Protein AF-A0A354Q3Y8-F1 (afdb_monomer_lite)

Sequence (183 aa):
VVYIKDEQGRVIGQKLVKQTNEEMVGKDVEGYVHITQRSVVYQVGANRNQTISFSLDNLRTRQIARGVENKSEFNSLADLDLTSSTGAQDSIKLIDKAIQDIGVLRGNLGSFQRNSLESNLRNLRISSENLTNAESIIRDSDMAAEMSDFTKNQILIASGTAMAAQANQIPKSVLQLIGSVTQ

Structure (mmCIF, N/CA/C/O backbone):
data_AF-A0A354Q3Y8-F1
#
_entry.id   AF-A0A354Q3Y8-F1
#
loop_
_atom_site.group_PDB
_atom_site.id
_atom_site.type_symbol
_atom_site.label_atom_id
_atom_site.label_alt_id
_atom_site.label_comp_id
_atom_site.label_asym_id
_atom_site.label_entity_id
_atom_site.label_seq_id
_atom_site.pdbx_PDB_ins_code
_atom_site.Cartn_x
_atom_site.Cartn_y
_atom_site.Cartn_z
_atom_site.occupancy
_atom_site.B_iso_or_equiv
_atom_site.auth_seq_id
_atom_site.auth_comp_id
_atom_site.auth_asym_id
_atom_site.auth_atom_id
_atom_site.pdbx_PDB_model_num
ATOM 1 N N . VAL A 1 1 ? -12.140 1.497 -54.136 1.00 62.62 1 VAL A N 1
ATOM 2 C CA . VAL A 1 1 ? -12.620 1.988 -55.455 1.00 62.62 1 VAL A CA 1
ATOM 3 C C . VAL A 1 1 ? -13.444 0.874 -56.073 1.00 62.62 1 VAL A C 1
ATOM 5 O O . VAL A 1 1 ? -12.954 -0.247 -56.085 1.00 62.62 1 VAL A O 1
ATOM 8 N N . VAL A 1 2 ? -14.686 1.125 -56.490 1.00 67.06 2 VAL A N 1
ATOM 9 C CA . VAL A 1 2 ? -15.548 0.078 -57.073 1.00 67.06 2 VAL A CA 1
ATOM 10 C C . VAL A 1 2 ? -15.567 0.240 -58.591 1.00 67.06 2 VAL A C 1
ATOM 12 O O . VAL A 1 2 ? -15.753 1.348 -59.099 1.00 67.06 2 VAL A O 1
ATOM 15 N N . TYR A 1 3 ? -15.342 -0.858 -59.311 1.00 72.06 3 TYR A N 1
ATOM 16 C CA . TYR A 1 3 ? -15.352 -0.898 -60.772 1.00 72.06 3 TYR A CA 1
ATOM 17 C C . TYR A 1 3 ? -16.793 -0.940 -61.287 1.00 72.06 3 TYR A C 1
ATOM 19 O O . TYR A 1 3 ? -17.536 -1.863 -60.9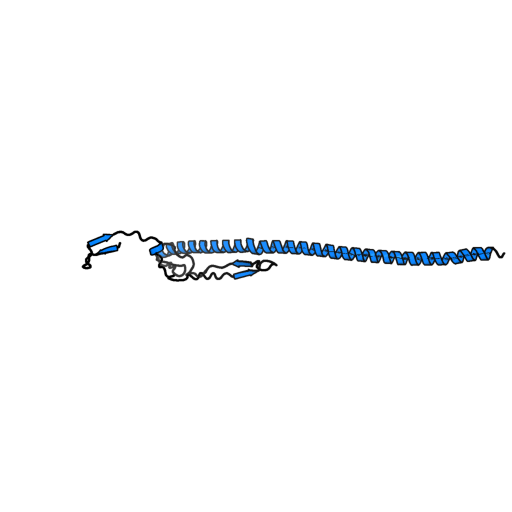58 1.00 72.06 3 TYR A O 1
ATOM 27 N N . ILE A 1 4 ? -17.188 0.041 -62.098 1.00 67.12 4 ILE A N 1
ATOM 28 C CA . ILE A 1 4 ? -18.481 0.030 -62.790 1.00 67.12 4 ILE A CA 1
ATOM 29 C C . ILE A 1 4 ? -18.313 -0.843 -64.033 1.00 67.12 4 ILE A C 1
ATOM 31 O O . ILE A 1 4 ? -17.388 -0.620 -64.817 1.00 67.12 4 ILE A O 1
ATOM 35 N N . LYS A 1 5 ? -19.179 -1.845 -64.193 1.00 73.94 5 LYS A N 1
ATOM 36 C CA . LYS A 1 5 ? -19.180 -2.764 -65.335 1.00 73.94 5 LYS A CA 1
ATOM 37 C C . LYS A 1 5 ? -20.442 -2.575 -66.177 1.00 73.94 5 LYS A C 1
ATOM 39 O O . LYS A 1 5 ? -21.486 -2.248 -65.619 1.00 73.94 5 LYS A O 1
ATOM 44 N N . ASP A 1 6 ? -20.329 -2.754 -67.489 1.00 74.56 6 ASP A N 1
ATOM 45 C CA . ASP A 1 6 ? -21.485 -2.835 -68.391 1.00 74.56 6 ASP A CA 1
ATOM 46 C C . ASP A 1 6 ? -22.246 -4.169 -68.224 1.00 74.56 6 ASP A C 1
ATOM 48 O O . ASP A 1 6 ? -21.809 -5.065 -67.495 1.00 74.56 6 ASP A O 1
ATOM 52 N N . GLU A 1 7 ? -23.381 -4.327 -68.915 1.00 71.44 7 GLU A N 1
ATOM 53 C CA . GLU A 1 7 ? -24.192 -5.562 -68.916 1.00 71.44 7 GLU A CA 1
ATOM 54 C C . GLU A 1 7 ? -23.441 -6.796 -69.463 1.00 71.44 7 GLU A C 1
ATOM 56 O O . GLU A 1 7 ? -23.911 -7.923 -69.333 1.00 71.44 7 GLU A O 1
ATOM 61 N N . GLN A 1 8 ? -22.251 -6.604 -70.038 1.00 70.56 8 GLN A N 1
ATOM 62 C CA . GLN A 1 8 ? -21.370 -7.651 -70.560 1.00 70.56 8 GLN A CA 1
ATOM 63 C C . GLN A 1 8 ? -20.174 -7.914 -69.623 1.00 70.56 8 GLN A C 1
ATOM 65 O O . GLN A 1 8 ? -19.259 -8.669 -69.962 1.00 70.56 8 GLN A O 1
ATOM 70 N N . GLY A 1 9 ? -20.176 -7.319 -68.424 1.00 69.44 9 GLY A N 1
ATOM 71 C CA . GLY A 1 9 ? -19.195 -7.550 -67.366 1.00 69.44 9 GLY A CA 1
ATOM 72 C C . GLY A 1 9 ? -17.840 -6.868 -67.581 1.00 69.44 9 GLY A C 1
ATOM 73 O O . GLY A 1 9 ? -16.911 -7.113 -66.799 1.00 69.44 9 GLY A O 1
ATOM 74 N N . ARG A 1 10 ? -17.701 -6.010 -68.600 1.00 72.75 10 ARG A N 1
ATOM 75 C CA . ARG A 1 10 ? -16.465 -5.269 -68.887 1.00 72.75 10 ARG A CA 1
ATOM 76 C C . ARG A 1 10 ? -16.419 -3.998 -68.053 1.00 72.75 10 ARG A C 1
ATOM 78 O O . ARG A 1 10 ? -17.418 -3.308 -67.896 1.00 72.75 10 ARG A O 1
ATOM 85 N N . VAL A 1 11 ? -15.255 -3.695 -67.483 1.00 75.00 11 VAL A N 1
ATOM 86 C CA . VAL A 1 11 ? -15.070 -2.530 -66.607 1.00 75.00 11 VAL A CA 1
ATOM 87 C C . VAL A 1 11 ? -15.046 -1.258 -67.451 1.00 75.00 11 VAL A C 1
ATOM 89 O O . VAL A 1 11 ? -14.093 -1.023 -68.185 1.00 75.00 11 VAL A O 1
ATOM 92 N N . ILE A 1 12 ? -16.085 -0.437 -67.319 1.00 74.88 12 ILE A N 1
ATOM 93 C CA . ILE A 1 12 ? -16.270 0.817 -68.064 1.00 74.88 12 ILE A CA 1
ATOM 94 C C . ILE A 1 12 ? -15.866 2.060 -67.257 1.00 74.88 12 ILE A C 1
ATOM 96 O O . ILE A 1 12 ? -15.832 3.164 -67.793 1.00 74.88 12 ILE A O 1
ATOM 100 N N . GLY A 1 13 ? -15.529 1.907 -65.974 1.00 72.00 13 GLY A N 1
ATOM 101 C CA . GLY A 1 13 ? -15.026 3.011 -65.158 1.00 72.00 13 GLY A CA 1
ATOM 102 C C . GLY A 1 13 ? -14.729 2.625 -63.713 1.00 72.00 13 GLY A C 1
ATOM 103 O O . GLY A 1 13 ? -15.022 1.517 -63.264 1.00 72.00 13 GLY A O 1
ATOM 104 N N . GLN A 1 14 ? -14.148 3.562 -62.967 1.00 70.19 14 GLN A N 1
ATOM 105 C CA . GLN A 1 14 ? -13.851 3.413 -61.543 1.00 70.19 14 GLN A CA 1
ATOM 106 C C . GLN A 1 14 ? -14.555 4.517 -60.760 1.00 70.19 14 GLN A C 1
ATOM 108 O O . GLN A 1 14 ? -14.346 5.698 -61.029 1.00 70.19 14 GLN A O 1
ATOM 113 N N . LYS A 1 15 ? -15.380 4.147 -59.776 1.00 68.25 15 LYS A N 1
ATOM 114 C CA . LYS A 1 15 ? -16.001 5.100 -58.850 1.00 68.25 15 LYS A CA 1
ATOM 115 C C . LYS A 1 15 ? -15.274 5.046 -57.512 1.00 68.25 15 LYS A C 1
ATOM 117 O O . LYS A 1 15 ? -15.198 3.993 -56.870 1.00 68.25 15 LYS A O 1
ATOM 122 N N . LEU A 1 16 ? -14.743 6.186 -57.073 1.00 57.53 16 LEU A N 1
ATOM 123 C CA . LEU A 1 16 ? -14.273 6.335 -55.701 1.00 57.53 16 LEU A CA 1
ATOM 124 C C . LEU A 1 16 ? -15.499 6.418 -54.790 1.00 57.53 16 LEU A C 1
ATOM 126 O O . LEU A 1 16 ? -16.268 7.374 -54.844 1.00 57.53 16 LEU A O 1
ATOM 130 N N . VAL A 1 17 ? -15.683 5.387 -53.975 1.00 66.19 17 VAL A N 1
ATOM 131 C CA . VAL A 1 17 ? -16.672 5.367 -52.899 1.00 66.19 17 VAL A CA 1
ATOM 132 C C . VAL A 1 17 ? -15.897 5.585 -51.605 1.00 66.19 17 VAL A C 1
ATOM 134 O O . VAL A 1 17 ? -14.905 4.894 -51.369 1.00 66.19 17 VAL A O 1
ATOM 137 N N . LYS A 1 18 ? -16.305 6.571 -50.799 1.00 60.16 18 LYS A N 1
ATOM 138 C CA . LYS A 1 18 ? -15.836 6.692 -49.416 1.00 60.16 18 LYS A CA 1
ATOM 139 C C . LYS A 1 18 ? -16.485 5.551 -48.637 1.00 60.16 18 LYS A C 1
ATOM 141 O O . LYS A 1 18 ? -17.671 5.644 -48.345 1.00 60.16 18 LYS A O 1
ATOM 146 N N . GLN A 1 19 ? -15.731 4.491 -48.357 1.00 60.94 19 GLN A N 1
ATOM 147 C CA . GLN A 1 19 ? -16.139 3.530 -47.335 1.00 60.94 19 GLN A CA 1
ATOM 148 C C . GLN A 1 19 ? -16.143 4.279 -46.006 1.00 60.94 19 GLN A C 1
ATOM 150 O O . GLN A 1 19 ? -15.143 4.897 -45.633 1.00 60.94 19 GLN A O 1
ATOM 155 N N . THR A 1 20 ? -17.297 4.322 -45.349 1.00 59.06 20 THR A N 1
ATOM 156 C CA . THR A 1 20 ? -17.383 4.840 -43.984 1.00 59.06 20 THR A CA 1
ATOM 157 C C . THR A 1 20 ? -16.637 3.877 -43.064 1.00 59.06 20 THR A C 1
ATOM 159 O O . THR A 1 20 ? -16.530 2.686 -43.362 1.00 59.06 20 THR A O 1
ATOM 162 N N . ASN A 1 21 ? -16.101 4.367 -41.942 1.00 57.31 21 ASN A N 1
ATOM 163 C CA . ASN A 1 21 ? -15.379 3.505 -40.997 1.00 57.31 21 ASN A CA 1
ATOM 164 C C . ASN A 1 21 ? -16.231 2.297 -40.563 1.00 57.31 21 ASN A C 1
ATOM 166 O O . ASN A 1 21 ? -15.688 1.225 -40.346 1.00 57.31 21 ASN A O 1
ATOM 170 N N . GLU A 1 22 ? -17.555 2.452 -40.519 1.00 58.00 22 GLU A N 1
ATOM 171 C CA . GLU A 1 22 ? -18.537 1.407 -40.200 1.00 58.00 22 GLU A CA 1
ATOM 172 C C . GLU A 1 22 ? -18.599 0.259 -41.222 1.00 58.00 22 GLU A C 1
ATOM 174 O O . GLU A 1 22 ? -18.967 -0.846 -40.849 1.00 58.00 22 GLU A O 1
ATOM 179 N N . GLU A 1 23 ? -18.226 0.478 -42.488 1.00 57.97 23 GLU A N 1
ATOM 180 C CA . GLU A 1 23 ? -18.106 -0.598 -43.489 1.00 57.97 23 GLU A CA 1
ATOM 181 C C . GLU A 1 23 ? -16.739 -1.299 -43.436 1.00 57.97 23 GLU A C 1
ATOM 183 O O . GLU A 1 23 ? -16.593 -2.401 -43.965 1.00 57.97 23 GLU A O 1
ATOM 188 N N . MET A 1 24 ? -15.731 -0.668 -42.819 1.00 59.78 24 MET A N 1
ATOM 189 C CA . MET A 1 24 ? -14.398 -1.253 -42.631 1.00 59.78 24 MET A CA 1
ATOM 190 C C . MET A 1 24 ? -14.322 -2.174 -41.414 1.00 59.78 24 MET A C 1
ATOM 192 O O . MET A 1 24 ? -13.494 -3.081 -41.394 1.00 59.78 24 MET A O 1
ATOM 196 N N . VAL A 1 25 ? -15.163 -1.946 -40.403 1.00 63.62 25 VAL A N 1
ATOM 197 C CA . VAL A 1 25 ? -15.311 -2.871 -39.278 1.00 63.62 25 VAL A CA 1
ATOM 198 C C . VAL A 1 25 ? -16.418 -3.847 -39.659 1.00 63.62 25 VAL A C 1
ATOM 200 O O . VAL A 1 25 ? -17.584 -3.468 -39.724 1.00 63.62 25 VAL A O 1
ATOM 203 N N . GLY A 1 26 ? -16.053 -5.084 -40.000 1.00 61.31 26 GLY A N 1
ATOM 204 C CA . GLY A 1 26 ? -17.015 -6.119 -40.373 1.00 61.31 26 GLY A CA 1
ATOM 205 C C . GLY A 1 26 ? -18.153 -6.241 -39.352 1.00 61.31 26 GLY A C 1
ATOM 206 O O . GLY A 1 26 ? -17.963 -6.042 -38.154 1.00 61.31 26 GLY A O 1
ATOM 207 N N . LYS A 1 27 ? -19.358 -6.575 -39.834 1.00 63.16 27 LYS A N 1
ATOM 208 C CA . LYS A 1 27 ? -20.544 -6.815 -38.986 1.00 63.16 27 LYS A CA 1
ATOM 209 C C . LYS A 1 27 ? -20.329 -7.924 -37.951 1.00 63.16 27 LYS A C 1
ATOM 211 O O . LYS A 1 27 ? -21.036 -7.955 -36.945 1.00 63.16 27 LYS A O 1
ATOM 216 N N . ASP A 1 28 ? -19.374 -8.808 -38.216 1.00 66.19 28 ASP A N 1
ATOM 217 C CA . ASP A 1 28 ? -19.006 -9.917 -37.356 1.00 66.19 28 ASP A CA 1
ATOM 218 C C . ASP A 1 28 ? -17.789 -9.540 -36.507 1.00 66.19 28 ASP A C 1
ATOM 220 O O . ASP A 1 28 ? -16.790 -9.020 -37.003 1.00 66.19 28 ASP A O 1
ATOM 224 N N . VAL A 1 29 ? -17.876 -9.806 -35.204 1.00 67.94 29 VAL A N 1
ATOM 225 C CA . VAL A 1 29 ? -16.767 -9.608 -34.266 1.00 67.94 29 VAL A CA 1
ATOM 226 C C . VAL A 1 29 ? -15.629 -10.558 -34.655 1.00 67.94 29 VAL A C 1
ATOM 228 O O . VAL A 1 29 ? -15.697 -11.752 -34.376 1.00 67.94 29 VAL A O 1
ATOM 231 N N . GLU A 1 30 ? -14.573 -10.030 -35.284 1.00 69.00 30 GLU A N 1
ATOM 232 C CA . GLU A 1 30 ? -13.410 -10.813 -35.748 1.00 69.00 30 GLU A CA 1
ATOM 233 C C . GLU A 1 30 ? -12.550 -11.379 -34.600 1.00 69.00 30 GLU A C 1
ATOM 235 O O . GLU A 1 30 ? -11.681 -12.223 -34.813 1.00 69.00 30 GLU A O 1
ATOM 240 N N . GLY A 1 31 ? -12.810 -10.966 -33.358 1.00 62.19 31 GLY A N 1
ATOM 241 C CA . GLY A 1 31 ? -12.211 -11.577 -32.182 1.00 62.19 31 GLY A CA 1
ATOM 242 C C . GLY A 1 31 ? -12.473 -10.806 -30.896 1.00 62.19 31 GLY A C 1
ATOM 243 O O . GLY A 1 31 ? -12.774 -9.614 -30.898 1.00 62.19 31 GLY A O 1
ATOM 244 N N . TYR A 1 32 ? -12.316 -11.501 -29.772 1.00 64.06 32 TYR A N 1
ATOM 245 C CA . TYR A 1 32 ? -12.314 -10.894 -28.447 1.00 64.06 32 TYR A CA 1
ATOM 246 C C . TYR A 1 32 ? -10.868 -10.719 -27.983 1.00 64.06 32 TYR A C 1
ATOM 248 O O . TYR A 1 32 ? -10.116 -11.690 -27.888 1.00 64.06 32 TYR A O 1
ATOM 256 N N . VAL A 1 33 ? -10.470 -9.489 -27.655 1.00 66.88 33 VAL A N 1
ATOM 257 C CA . VAL A 1 33 ? -9.205 -9.248 -26.953 1.00 66.88 33 VAL A CA 1
ATOM 258 C C . VAL A 1 33 ? -9.443 -9.503 -25.468 1.00 66.88 33 VAL A C 1
ATOM 260 O O . VAL A 1 33 ? -10.035 -8.682 -24.768 1.00 66.88 33 VAL A O 1
ATOM 263 N N . HIS A 1 34 ? -8.982 -10.648 -24.969 1.00 51.47 34 HIS A N 1
ATOM 264 C CA . HIS A 1 34 ? -8.960 -10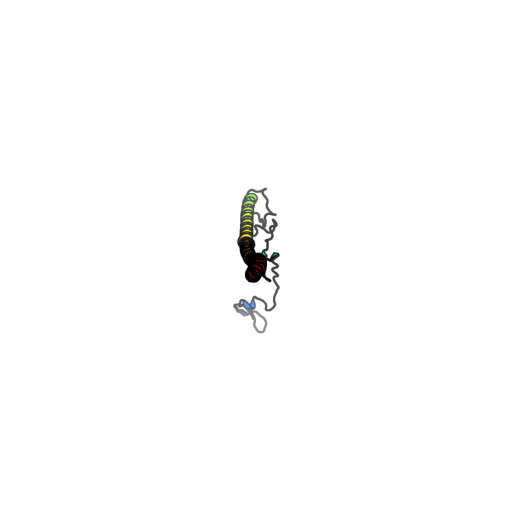.907 -23.533 1.00 51.47 34 HIS A CA 1
ATOM 265 C C . HIS A 1 34 ? -7.737 -10.243 -22.892 1.00 51.47 34 HIS A C 1
ATOM 267 O O . HIS A 1 34 ? -6.628 -10.776 -22.917 1.00 51.47 34 HIS A O 1
ATOM 273 N N . ILE A 1 35 ? -7.949 -9.076 -22.281 1.00 65.88 35 ILE A N 1
ATOM 274 C CA . ILE A 1 35 ? -6.955 -8.434 -21.417 1.00 65.88 35 ILE A CA 1
ATOM 275 C C . ILE A 1 35 ? -7.083 -9.054 -20.021 1.00 65.88 35 ILE A C 1
ATOM 277 O O . ILE A 1 35 ? -7.849 -8.587 -19.183 1.00 65.88 35 ILE A O 1
ATOM 281 N N . THR A 1 36 ? -6.350 -10.139 -19.766 1.00 57.66 36 THR A N 1
ATOM 282 C CA . THR A 1 36 ? -6.208 -10.669 -18.402 1.00 57.66 36 THR A CA 1
ATOM 283 C C . THR A 1 36 ? -5.114 -9.893 -17.689 1.00 57.66 36 THR A C 1
ATOM 285 O O . THR A 1 36 ? -3.921 -10.145 -17.867 1.00 57.66 36 THR A O 1
ATOM 288 N N . GLN A 1 37 ? -5.524 -8.953 -16.846 1.00 64.62 37 GLN A N 1
ATOM 289 C CA . GLN A 1 37 ? -4.624 -8.313 -15.903 1.00 64.62 37 GLN A CA 1
ATOM 290 C C . GLN A 1 37 ? -4.474 -9.252 -14.698 1.00 64.62 37 GLN A C 1
ATOM 292 O O . GLN A 1 37 ? -5.441 -9.522 -13.989 1.00 64.62 37 GLN A O 1
ATOM 297 N N . ARG A 1 38 ? -3.267 -9.793 -14.469 1.00 70.19 38 ARG A N 1
ATOM 298 C CA . ARG A 1 38 ? -2.921 -10.644 -13.304 1.00 70.19 38 ARG A CA 1
ATOM 299 C C . ARG A 1 38 ? -2.848 -9.817 -12.013 1.00 70.19 38 ARG A C 1
ATOM 301 O O . ARG A 1 38 ? -1.860 -9.856 -11.284 1.00 70.19 38 ARG A O 1
ATOM 308 N N . SER A 1 39 ? -3.876 -9.017 -11.760 1.00 79.94 39 SER A N 1
ATOM 309 C CA . SER A 1 39 ? -3.958 -8.195 -10.568 1.00 79.94 39 SER A CA 1
ATOM 310 C C . SER A 1 39 ? -4.280 -9.059 -9.361 1.00 79.94 39 SER A C 1
ATOM 312 O O . SER A 1 39 ? -5.220 -9.851 -9.380 1.00 79.94 39 SER A O 1
ATOM 314 N N . VAL A 1 40 ? -3.520 -8.873 -8.290 1.00 82.56 40 VAL A N 1
ATOM 315 C CA . VAL A 1 40 ? -3.862 -9.398 -6.972 1.00 82.56 40 VAL A CA 1
ATOM 316 C C . VAL A 1 40 ? -4.788 -8.385 -6.308 1.00 82.56 40 VAL A C 1
ATOM 318 O O . VAL A 1 40 ? -4.530 -7.181 -6.352 1.00 82.56 40 VAL A O 1
ATOM 321 N N . VAL A 1 41 ? -5.893 -8.863 -5.741 1.00 85.50 41 VAL A N 1
ATOM 322 C CA . VAL A 1 41 ? -6.855 -8.035 -5.009 1.00 85.50 41 VAL A CA 1
ATOM 323 C C . VAL A 1 41 ? -6.575 -8.178 -3.521 1.00 85.50 41 VAL A C 1
ATOM 325 O O . VAL A 1 41 ? -6.570 -9.286 -2.989 1.00 85.50 41 VAL A O 1
ATOM 328 N N . TYR A 1 42 ? -6.347 -7.054 -2.852 1.00 83.69 42 TYR A N 1
ATOM 329 C CA . TYR A 1 42 ? -6.084 -6.991 -1.422 1.00 83.69 42 TYR A CA 1
ATOM 330 C C . TYR A 1 42 ? -7.298 -6.421 -0.706 1.00 83.69 42 TYR A C 1
ATOM 332 O O . TYR A 1 42 ? -7.780 -5.348 -1.068 1.00 83.69 42 TYR A O 1
ATOM 340 N N . GLN A 1 43 ? -7.772 -7.108 0.332 1.00 83.69 43 GLN A N 1
ATOM 341 C CA . GLN A 1 43 ? -8.707 -6.520 1.285 1.00 83.69 43 GLN A CA 1
ATOM 342 C C . GLN A 1 43 ? -7.926 -5.532 2.142 1.00 83.69 43 GLN A C 1
ATOM 344 O O . GLN A 1 43 ? -7.007 -5.927 2.857 1.00 83.69 43 GLN A O 1
ATOM 349 N N . VAL A 1 44 ? -8.269 -4.251 2.045 1.00 82.12 44 VAL A N 1
ATOM 350 C CA . VAL A 1 44 ? -7.593 -3.221 2.831 1.00 82.12 44 VAL A CA 1
ATOM 351 C C . VAL A 1 44 ? -8.446 -2.805 4.019 1.00 82.12 44 VAL A C 1
ATOM 353 O O . VAL A 1 44 ? -7.899 -2.551 5.071 1.00 82.12 44 VAL A O 1
ATOM 356 N N . GLY A 1 45 ? -9.776 -2.788 3.941 1.00 77.44 45 GLY A N 1
ATOM 357 C CA . GLY A 1 45 ? -10.602 -2.285 5.045 1.00 77.44 45 GLY A CA 1
ATOM 358 C C . GLY A 1 45 ? -11.359 -3.319 5.872 1.00 77.44 45 GLY A C 1
ATOM 359 O O . GLY A 1 45 ? -11.406 -4.500 5.540 1.00 77.44 45 GLY A O 1
ATOM 360 N N . ALA A 1 46 ? -12.017 -2.834 6.927 1.00 75.00 46 ALA A N 1
ATOM 361 C CA . ALA A 1 46 ? -12.888 -3.638 7.789 1.00 75.00 46 ALA A CA 1
ATOM 362 C C . ALA A 1 46 ? -14.243 -3.979 7.135 1.00 75.00 46 ALA A C 1
ATOM 364 O O . ALA A 1 46 ? -14.920 -4.909 7.565 1.00 75.00 46 ALA A O 1
ATOM 365 N N . ASN A 1 47 ? -14.641 -3.244 6.089 1.00 81.81 47 ASN A N 1
ATOM 366 C CA . ASN A 1 47 ? -15.940 -3.399 5.435 1.00 81.81 47 ASN A CA 1
ATOM 367 C C . ASN A 1 47 ? -15.865 -4.268 4.172 1.00 81.81 47 ASN A C 1
ATOM 369 O O . ASN A 1 47 ? -14.858 -4.296 3.456 1.00 81.81 47 ASN A O 1
ATOM 373 N N . ARG A 1 48 ? -16.976 -4.945 3.853 1.00 83.00 48 ARG A N 1
ATOM 374 C CA . ARG A 1 48 ? -17.125 -5.717 2.609 1.00 83.00 48 ARG A CA 1
ATOM 375 C C . ARG A 1 48 ? -16.849 -4.818 1.394 1.00 83.00 48 ARG A C 1
ATOM 377 O O . ARG A 1 48 ? -17.300 -3.678 1.360 1.00 83.00 48 ARG A O 1
ATOM 384 N N . ASN A 1 49 ? -16.156 -5.359 0.391 1.00 84.88 49 ASN A N 1
ATOM 385 C CA . ASN A 1 49 ? -15.793 -4.685 -0.865 1.00 84.88 49 ASN A CA 1
ATOM 386 C C . ASN A 1 49 ? -14.795 -3.525 -0.713 1.00 84.88 49 ASN A C 1
ATOM 388 O O . ASN A 1 49 ? -14.566 -2.783 -1.665 1.00 84.88 49 ASN A O 1
ATOM 392 N N . GLN A 1 50 ? -14.162 -3.371 0.452 1.00 83.44 50 GLN A N 1
ATOM 393 C CA . GLN A 1 50 ? -13.081 -2.408 0.636 1.00 83.44 50 GLN A CA 1
ATOM 394 C C . GLN A 1 50 ? -11.742 -3.026 0.216 1.00 83.44 50 GLN A C 1
ATOM 396 O O . GLN A 1 50 ? -10.872 -3.328 1.039 1.00 83.44 50 GLN A O 1
ATOM 401 N N . THR A 1 51 ? -11.610 -3.234 -1.092 1.00 85.31 51 THR A N 1
ATOM 402 C CA . THR A 1 51 ? -10.466 -3.890 -1.724 1.00 85.31 51 THR A CA 1
ATOM 403 C C . THR A 1 51 ? -9.725 -2.960 -2.669 1.00 85.31 51 THR A C 1
ATOM 405 O O . THR A 1 51 ? -10.343 -2.117 -3.315 1.00 85.31 51 THR A O 1
ATOM 408 N N . ILE A 1 52 ? -8.418 -3.164 -2.820 1.00 86.00 52 ILE A N 1
ATOM 409 C CA . ILE A 1 52 ? -7.613 -2.484 -3.837 1.00 86.00 52 ILE A CA 1
ATOM 410 C C . ILE A 1 52 ? -6.851 -3.538 -4.634 1.00 86.00 52 ILE A C 1
ATOM 412 O O . ILE A 1 52 ? -6.300 -4.488 -4.080 1.00 86.00 52 ILE A O 1
ATOM 416 N N . SER A 1 53 ? -6.852 -3.386 -5.952 1.00 86.69 53 SER A N 1
ATOM 417 C CA . SER A 1 53 ? -6.188 -4.284 -6.886 1.00 86.69 53 SER A CA 1
ATOM 418 C C . SER A 1 53 ? -4.829 -3.722 -7.299 1.00 86.69 53 SER A C 1
ATOM 420 O O . SER A 1 53 ? -4.735 -2.552 -7.671 1.00 86.69 53 SER A O 1
ATOM 422 N N . PHE A 1 54 ? -3.787 -4.551 -7.271 1.00 86.31 54 PHE A N 1
ATOM 423 C CA . PHE A 1 54 ? -2.476 -4.209 -7.816 1.00 86.31 54 PHE A CA 1
ATOM 424 C C . PHE A 1 54 ? -1.948 -5.320 -8.727 1.00 86.31 54 PHE A C 1
ATOM 426 O O . PHE A 1 54 ? -1.981 -6.500 -8.370 1.00 86.31 54 PHE A O 1
ATOM 433 N N . SER A 1 55 ? -1.438 -4.947 -9.899 1.00 87.12 55 SER A N 1
ATOM 434 C CA . SER A 1 55 ? -0.796 -5.858 -10.846 1.00 87.12 55 SER A CA 1
ATOM 435 C C . SER A 1 55 ? 0.632 -5.417 -11.115 1.00 87.12 55 SER A C 1
ATOM 437 O O . SER A 1 55 ? 0.886 -4.228 -11.292 1.00 87.12 55 SER A O 1
ATOM 439 N N . LEU A 1 56 ? 1.539 -6.386 -11.213 1.00 82.88 56 LEU A N 1
ATOM 440 C CA . LEU A 1 56 ? 2.895 -6.142 -11.680 1.00 82.88 56 LEU A CA 1
ATOM 441 C C . LEU A 1 56 ? 3.002 -6.486 -13.165 1.00 82.88 56 LEU A C 1
ATOM 443 O O . LEU A 1 56 ? 2.546 -7.554 -13.588 1.00 82.88 56 LEU A O 1
ATOM 447 N N . ASP A 1 57 ? 3.638 -5.604 -13.928 1.00 84.44 57 ASP A N 1
ATOM 448 C CA . ASP A 1 57 ? 3.959 -5.873 -15.325 1.00 84.44 57 ASP A CA 1
ATOM 449 C C . ASP A 1 57 ? 5.022 -6.974 -15.449 1.00 84.44 57 ASP A C 1
ATOM 451 O O . ASP A 1 57 ? 5.747 -7.311 -14.506 1.00 84.44 57 ASP A O 1
ATOM 455 N N . ASN A 1 58 ? 5.112 -7.576 -16.635 1.00 85.94 58 ASN A N 1
ATOM 456 C CA . ASN A 1 58 ? 6.072 -8.641 -16.893 1.00 85.94 58 ASN A CA 1
ATOM 457 C C . ASN A 1 58 ? 7.500 -8.083 -16.999 1.00 85.94 58 ASN A C 1
ATOM 459 O O . ASN A 1 58 ? 7.870 -7.493 -18.008 1.00 85.94 58 ASN A O 1
ATOM 463 N N . LEU A 1 59 ? 8.317 -8.345 -15.978 1.00 86.44 59 LEU A N 1
ATOM 464 C CA . LEU A 1 59 ? 9.704 -7.874 -15.881 1.00 86.44 59 LEU A CA 1
ATOM 465 C C . LEU A 1 59 ? 10.753 -8.784 -16.539 1.00 86.44 59 LEU A C 1
ATOM 467 O O . LEU A 1 59 ? 11.952 -8.608 -16.326 1.00 86.44 59 LEU A O 1
ATOM 471 N N . ARG A 1 60 ? 10.347 -9.797 -17.310 1.00 91.62 60 ARG A N 1
ATOM 472 C CA . ARG A 1 60 ? 11.318 -10.639 -18.026 1.00 91.62 60 ARG A CA 1
ATOM 473 C C . ARG A 1 60 ? 12.104 -9.789 -19.024 1.00 91.62 60 ARG A C 1
ATOM 475 O O . ARG A 1 60 ? 11.526 -8.944 -19.695 1.00 91.62 60 ARG A O 1
ATOM 482 N N . THR A 1 61 ? 13.387 -10.098 -19.208 1.00 90.00 61 THR A N 1
ATOM 483 C CA . THR A 1 61 ? 14.294 -9.377 -20.124 1.00 90.00 61 THR A CA 1
ATOM 484 C C . THR A 1 61 ? 13.761 -9.252 -21.553 1.00 90.00 61 THR A C 1
ATOM 486 O O . THR A 1 61 ? 13.990 -8.233 -22.188 1.00 90.00 61 THR A O 1
ATOM 489 N N . ARG A 1 62 ? 12.983 -10.236 -22.030 1.00 91.88 62 ARG A N 1
ATOM 490 C CA . ARG A 1 62 ? 12.302 -10.208 -23.343 1.00 91.88 62 ARG A CA 1
ATOM 491 C C . ARG A 1 62 ? 11.074 -9.293 -23.436 1.00 91.88 62 ARG A C 1
ATOM 493 O O . ARG A 1 62 ? 10.526 -9.126 -24.520 1.00 91.88 62 ARG A O 1
ATOM 500 N N . GLN A 1 63 ? 10.559 -8.805 -22.313 1.00 90.06 63 GLN A N 1
ATOM 501 C CA . GLN A 1 63 ? 9.298 -8.053 -22.235 1.00 90.06 63 GLN A CA 1
ATOM 502 C C . GLN A 1 63 ? 9.489 -6.592 -21.823 1.00 90.06 63 GLN A C 1
ATOM 504 O O . GLN A 1 63 ? 8.572 -5.798 -22.003 1.00 90.06 63 GLN A O 1
ATOM 509 N N . ILE A 1 64 ? 10.676 -6.235 -21.340 1.00 89.81 64 ILE A N 1
ATOM 510 C CA . ILE A 1 64 ? 11.057 -4.870 -20.966 1.00 89.81 64 ILE A CA 1
ATOM 511 C C . ILE A 1 64 ? 11.877 -4.203 -22.075 1.00 89.81 64 ILE A C 1
ATOM 513 O O . ILE A 1 64 ? 12.494 -4.899 -22.883 1.00 89.81 64 ILE A O 1
ATOM 517 N N . ALA A 1 65 ? 11.881 -2.865 -22.104 1.00 90.31 65 ALA A N 1
ATOM 518 C CA . ALA A 1 65 ? 12.615 -2.061 -23.086 1.00 90.31 65 ALA A CA 1
ATOM 519 C C . ALA A 1 65 ? 12.304 -2.368 -24.560 1.00 90.31 65 ALA A C 1
ATOM 521 O O . ALA A 1 65 ? 13.174 -2.302 -25.427 1.00 90.31 65 ALA A O 1
ATOM 522 N N . ARG A 1 66 ? 11.043 -2.696 -24.853 1.00 90.25 66 ARG A N 1
ATOM 523 C CA . ARG A 1 66 ? 10.577 -2.953 -26.220 1.00 90.25 66 ARG A CA 1
ATOM 524 C C . ARG A 1 66 ? 10.292 -1.650 -26.965 1.00 90.25 66 ARG A C 1
ATOM 526 O O . ARG A 1 66 ? 9.940 -0.642 -26.357 1.00 90.25 66 ARG A O 1
ATOM 533 N N . GLY A 1 67 ? 10.378 -1.705 -28.294 1.00 87.00 67 GLY A N 1
ATOM 534 C CA . GLY A 1 67 ? 10.016 -0.582 -29.166 1.00 87.00 67 GLY A CA 1
ATOM 535 C C . GLY A 1 67 ? 11.046 0.549 -29.192 1.00 87.00 67 GLY A C 1
ATOM 536 O O . GLY A 1 67 ? 10.702 1.674 -29.541 1.00 87.00 67 GLY A O 1
ATOM 537 N N . VAL A 1 68 ? 12.294 0.268 -28.812 1.00 91.12 68 VAL A N 1
ATOM 538 C CA . VAL A 1 68 ? 13.408 1.211 -28.951 1.00 91.12 68 VAL A CA 1
ATOM 539 C C . VAL A 1 68 ? 13.980 1.092 -30.358 1.00 91.12 68 VAL A C 1
ATOM 541 O O . VAL A 1 68 ? 14.458 0.028 -30.744 1.00 91.12 68 VAL A O 1
ATOM 544 N N . GLU A 1 69 ? 13.956 2.181 -31.121 1.00 90.94 69 GLU A N 1
ATOM 545 C CA . GLU A 1 69 ? 14.563 2.220 -32.451 1.00 90.94 69 GLU A CA 1
ATOM 546 C C . GLU A 1 69 ? 16.093 2.131 -32.349 1.00 90.94 69 GLU A C 1
ATOM 548 O O . GLU A 1 69 ? 16.748 2.917 -31.654 1.00 90.94 69 GLU A O 1
ATOM 553 N N . ASN A 1 70 ? 16.671 1.148 -33.034 1.00 91.06 70 ASN A N 1
ATOM 554 C CA . ASN A 1 70 ? 18.100 0.873 -33.013 1.00 91.06 70 ASN A CA 1
ATOM 555 C C . ASN A 1 70 ? 18.555 0.236 -34.335 1.00 91.06 70 ASN A C 1
ATOM 557 O O . ASN A 1 70 ? 17.734 -0.279 -35.091 1.00 91.06 70 ASN A O 1
ATOM 561 N N . LYS A 1 71 ? 19.856 0.308 -34.636 1.00 91.00 71 LYS A N 1
ATOM 562 C CA . LYS A 1 71 ? 20.422 -0.189 -35.905 1.00 91.00 71 LYS A CA 1
ATOM 563 C C . LYS A 1 71 ? 20.778 -1.673 -35.853 1.00 91.00 71 LYS A C 1
ATOM 565 O O . LYS A 1 71 ? 20.966 -2.281 -36.898 1.00 91.00 71 LYS A O 1
ATOM 570 N N . SER A 1 72 ? 20.898 -2.219 -34.647 1.00 90.44 72 SER A N 1
ATOM 571 C CA . SER A 1 72 ? 21.300 -3.604 -34.383 1.00 90.44 72 SER A CA 1
ATOM 572 C C . SER A 1 72 ? 20.110 -4.577 -34.317 1.00 90.44 72 SER A C 1
ATOM 574 O O . SER A 1 72 ? 20.298 -5.750 -34.017 1.00 90.44 72 SER A O 1
ATOM 576 N N . GLU A 1 73 ? 18.893 -4.090 -34.593 1.00 90.50 73 GLU A N 1
ATOM 577 C CA . GLU A 1 73 ? 17.624 -4.838 -34.580 1.00 90.50 73 GLU A CA 1
ATOM 578 C C . GLU A 1 73 ? 17.301 -5.536 -33.242 1.00 90.50 73 GLU A C 1
ATOM 580 O O . GLU A 1 73 ? 16.541 -6.505 -33.179 1.00 90.50 73 GLU A O 1
ATOM 585 N N . PHE A 1 74 ? 17.838 -5.020 -32.134 1.00 93.44 74 PHE A N 1
ATOM 586 C CA . PHE A 1 74 ? 17.560 -5.539 -30.800 1.00 93.44 74 PHE A CA 1
ATOM 587 C C . PHE A 1 74 ? 16.119 -5.230 -30.402 1.00 93.44 74 PHE A C 1
ATOM 589 O O . PHE A 1 74 ? 15.688 -4.078 -30.412 1.00 93.44 74 PHE A O 1
ATOM 596 N N . ASN A 1 75 ? 15.367 -6.255 -30.008 1.00 91.25 75 ASN A N 1
ATOM 597 C CA . ASN A 1 75 ? 13.971 -6.087 -29.606 1.00 91.25 75 ASN A CA 1
ATOM 598 C C . ASN A 1 75 ? 13.811 -5.969 -28.090 1.00 91.25 75 ASN A C 1
ATOM 600 O O . ASN A 1 75 ? 12.781 -5.485 -27.610 1.00 91.25 75 ASN A O 1
ATOM 604 N N . SER A 1 76 ? 14.790 -6.470 -27.337 1.00 92.81 76 SER A N 1
ATOM 605 C CA . SER A 1 76 ? 14.720 -6.593 -25.889 1.00 92.81 76 SER A CA 1
ATOM 606 C C . SER A 1 76 ? 16.103 -6.705 -25.252 1.00 92.81 76 SER A C 1
ATOM 608 O O . SER A 1 76 ? 17.103 -6.924 -25.935 1.00 92.81 76 SER A O 1
ATOM 610 N N . LEU A 1 77 ? 16.163 -6.654 -23.917 1.00 91.50 77 LEU A N 1
ATOM 611 C CA . LEU A 1 77 ? 17.419 -6.867 -23.188 1.00 91.50 77 LEU A CA 1
ATOM 612 C C . LEU A 1 77 ? 17.996 -8.284 -23.347 1.00 91.50 77 LEU A C 1
ATOM 614 O O . LEU A 1 77 ? 19.112 -8.537 -22.905 1.00 91.50 77 LEU A O 1
ATOM 618 N N . ALA A 1 78 ? 17.238 -9.232 -23.902 1.00 92.00 78 ALA A N 1
ATOM 619 C CA . ALA A 1 78 ? 17.743 -10.579 -24.160 1.00 92.00 78 ALA A CA 1
ATOM 620 C C . ALA A 1 78 ? 18.600 -10.664 -25.432 1.00 92.00 78 ALA A C 1
ATOM 622 O O . ALA A 1 78 ? 19.341 -11.631 -25.578 1.00 92.00 78 ALA A O 1
ATOM 623 N N . ASP A 1 79 ? 18.495 -9.671 -26.318 1.00 91.06 79 ASP A N 1
ATOM 624 C CA . ASP A 1 79 ? 19.120 -9.676 -27.645 1.00 91.06 79 ASP A CA 1
ATOM 625 C C . ASP A 1 79 ? 20.421 -8.859 -27.677 1.00 91.06 79 ASP A C 1
ATOM 627 O O . ASP A 1 79 ? 21.006 -8.673 -28.738 1.00 91.06 79 ASP A O 1
ATOM 631 N N . LEU A 1 80 ? 20.859 -8.336 -26.526 1.00 92.31 80 LEU A N 1
ATOM 632 C CA . LEU A 1 80 ? 22.000 -7.432 -26.447 1.00 92.31 80 LEU A CA 1
ATOM 633 C C . LEU A 1 80 ? 23.293 -8.125 -26.873 1.00 92.31 80 LEU A C 1
ATOM 635 O O . LEU A 1 80 ? 23.677 -9.153 -26.313 1.00 92.31 80 LEU A O 1
ATOM 639 N N . ASP A 1 81 ? 23.999 -7.482 -27.796 1.00 93.69 81 ASP A N 1
ATOM 640 C CA . ASP A 1 81 ? 25.337 -7.869 -28.215 1.00 93.69 81 ASP A CA 1
ATOM 641 C C . ASP A 1 81 ? 26.286 -6.662 -28.155 1.00 93.69 81 ASP A C 1
ATOM 643 O O . ASP A 1 81 ? 26.039 -5.600 -28.731 1.00 93.69 81 ASP A O 1
ATOM 647 N N . LEU A 1 82 ? 27.388 -6.845 -27.428 1.00 94.31 82 LEU A N 1
ATOM 648 C CA . LEU A 1 82 ? 28.415 -5.837 -27.162 1.00 94.31 82 LEU A CA 1
ATOM 649 C C . LEU A 1 82 ? 29.670 -6.039 -28.025 1.00 94.31 82 LEU A C 1
ATOM 651 O O . LEU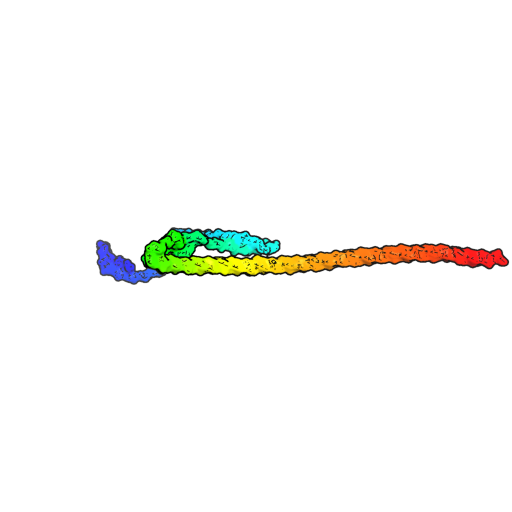 A 1 82 ? 30.641 -5.300 -27.873 1.00 94.31 82 LEU A O 1
ATOM 655 N N . THR A 1 83 ? 29.685 -7.040 -28.910 1.00 95.62 83 THR A N 1
ATOM 656 C CA . THR A 1 83 ? 30.857 -7.374 -29.738 1.00 95.62 83 THR A CA 1
ATOM 657 C C . THR A 1 83 ? 31.166 -6.318 -30.802 1.00 95.62 83 THR A C 1
ATOM 659 O O . THR A 1 83 ? 32.305 -6.222 -31.261 1.00 95.62 83 THR A O 1
ATOM 662 N N . SER A 1 84 ? 30.184 -5.492 -31.175 1.00 94.81 84 SER A N 1
ATOM 663 C CA . SER A 1 84 ? 30.344 -4.397 -32.133 1.00 94.81 84 SER A CA 1
ATOM 664 C C . SER A 1 84 ? 30.151 -3.029 -31.476 1.00 94.81 84 SER A C 1
ATOM 666 O O . SER A 1 84 ? 29.393 -2.874 -30.519 1.00 94.81 84 SER A O 1
ATOM 668 N N . SER A 1 85 ? 30.805 -1.997 -32.020 1.00 94.56 85 SER A N 1
ATOM 669 C CA . SER A 1 85 ? 30.656 -0.623 -31.516 1.00 94.56 85 SER A CA 1
ATOM 670 C C . SER A 1 85 ? 29.206 -0.121 -31.611 1.00 94.56 85 SER A C 1
ATOM 672 O O . SER A 1 85 ? 28.716 0.526 -30.686 1.00 94.56 85 SER A O 1
ATOM 674 N N . THR A 1 86 ? 28.498 -0.459 -32.694 1.00 94.19 86 THR A N 1
ATOM 675 C CA . THR A 1 86 ? 27.079 -0.113 -32.875 1.00 94.19 86 THR A CA 1
ATOM 676 C C . THR A 1 86 ? 26.186 -0.871 -31.895 1.00 94.19 86 THR A C 1
ATOM 678 O O . THR A 1 86 ? 25.365 -0.241 -31.231 1.00 94.19 86 THR A O 1
ATOM 681 N N . GLY A 1 87 ? 26.409 -2.179 -31.725 1.00 94.62 87 GLY A N 1
ATOM 682 C CA . GLY A 1 87 ? 25.685 -3.001 -30.753 1.00 94.62 87 GLY A CA 1
ATOM 683 C C . GLY A 1 87 ? 25.865 -2.504 -29.320 1.00 94.62 87 GLY A C 1
ATOM 684 O O . GLY A 1 87 ? 24.896 -2.414 -28.569 1.00 94.62 87 GLY A O 1
ATOM 685 N N . ALA A 1 88 ? 27.067 -2.052 -28.953 1.00 95.44 88 ALA A N 1
ATOM 686 C CA . ALA A 1 88 ? 27.314 -1.446 -27.648 1.00 95.44 88 ALA A CA 1
ATOM 687 C C . ALA A 1 88 ? 26.509 -0.150 -27.426 1.00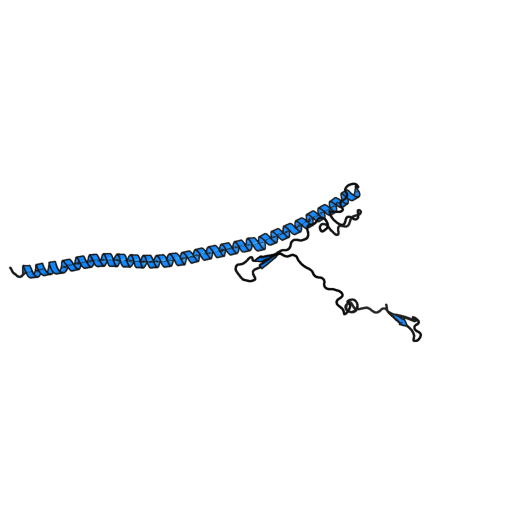 95.44 88 ALA A C 1
ATOM 689 O O . ALA A 1 88 ? 25.894 0.014 -26.372 1.00 95.44 88 ALA A O 1
ATOM 690 N N . GLN A 1 89 ? 26.460 0.755 -28.411 1.00 95.50 89 GLN A N 1
ATOM 691 C CA . GLN A 1 89 ? 25.678 1.997 -28.303 1.00 95.50 89 GLN A CA 1
ATOM 692 C C . GLN A 1 89 ? 24.169 1.735 -28.242 1.00 95.50 89 GLN A C 1
ATOM 694 O O . GLN A 1 89 ? 23.460 2.354 -27.449 1.00 95.50 89 GLN A O 1
ATOM 699 N N . ASP A 1 90 ? 23.674 0.812 -29.063 1.00 95.06 90 ASP A N 1
ATOM 700 C CA . ASP A 1 90 ? 22.259 0.452 -29.079 1.00 95.06 90 ASP A CA 1
ATOM 701 C C . ASP A 1 90 ? 21.850 -0.292 -27.798 1.00 95.06 90 ASP A C 1
ATOM 703 O O . ASP A 1 90 ? 20.773 -0.043 -27.254 1.00 95.06 90 ASP A O 1
ATOM 707 N N . SER A 1 91 ? 22.744 -1.114 -27.242 1.00 95.31 91 SER A N 1
ATOM 708 C CA . SER A 1 91 ? 22.533 -1.764 -25.946 1.00 95.31 91 SER A CA 1
ATOM 709 C C . SER A 1 91 ? 22.350 -0.754 -24.817 1.00 95.31 91 SER A C 1
ATOM 711 O O . SER A 1 91 ? 21.461 -0.932 -23.987 1.00 95.31 91 SER A O 1
ATOM 713 N N . ILE A 1 92 ? 23.129 0.335 -24.803 1.00 94.94 92 ILE A N 1
ATOM 714 C CA . ILE A 1 92 ? 22.972 1.410 -23.809 1.00 94.94 92 ILE A CA 1
ATOM 715 C C . ILE A 1 92 ? 21.568 2.020 -23.896 1.00 94.94 92 ILE A C 1
ATOM 717 O O . ILE A 1 92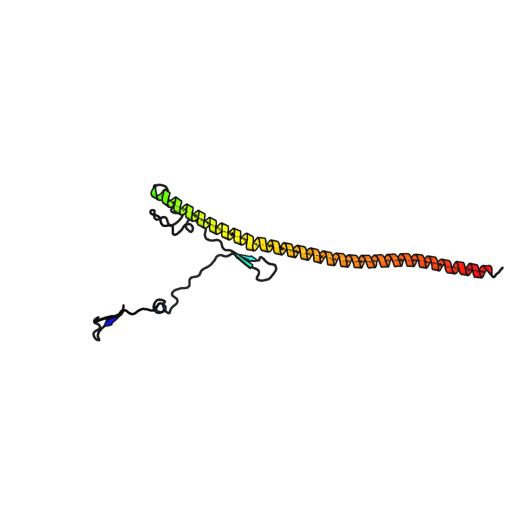 ? 20.902 2.141 -22.872 1.00 94.94 92 ILE A O 1
ATOM 721 N N . LYS A 1 93 ? 21.064 2.310 -25.104 1.00 94.62 93 LYS A N 1
ATOM 722 C CA . LYS A 1 93 ? 19.705 2.858 -25.278 1.00 94.62 93 LYS A CA 1
ATOM 723 C C . LYS A 1 93 ? 18.625 1.931 -24.720 1.00 94.62 93 LYS A C 1
ATOM 725 O O . LYS A 1 93 ? 17.688 2.392 -24.069 1.00 94.62 93 LYS A O 1
ATOM 730 N N . LEU A 1 94 ? 18.738 0.628 -24.983 1.00 95.06 94 LEU A N 1
ATOM 731 C CA . LEU A 1 94 ? 17.792 -0.358 -24.460 1.00 95.06 94 LEU A CA 1
ATOM 732 C C . LEU A 1 94 ? 17.877 -0.453 -22.929 1.00 95.06 94 LEU A C 1
ATOM 734 O O . LEU A 1 94 ? 16.845 -0.535 -22.263 1.00 95.06 94 LEU A O 1
ATOM 738 N N . ILE A 1 95 ? 19.082 -0.398 -22.359 1.00 94.69 95 ILE A N 1
ATOM 739 C CA . ILE A 1 95 ? 19.286 -0.391 -20.905 1.00 94.69 95 ILE A CA 1
ATOM 740 C C . ILE A 1 95 ? 18.667 0.861 -20.272 1.00 94.69 95 ILE A C 1
ATOM 742 O O . ILE A 1 95 ? 17.938 0.733 -19.289 1.00 94.69 95 ILE A O 1
ATOM 746 N N . ASP A 1 96 ? 18.875 2.047 -20.844 1.00 95.44 96 ASP A N 1
ATOM 747 C CA . ASP A 1 96 ? 18.277 3.294 -20.348 1.00 95.44 96 ASP A CA 1
ATOM 748 C C . ASP A 1 96 ? 16.749 3.216 -20.354 1.00 95.44 96 ASP A C 1
ATOM 750 O O . ASP A 1 96 ? 16.086 3.560 -19.367 1.00 95.44 96 ASP A O 1
ATOM 754 N N . LYS A 1 97 ? 16.176 2.674 -21.435 1.00 94.38 97 LYS A N 1
ATOM 755 C CA . LYS A 1 97 ? 14.735 2.437 -21.512 1.00 94.38 97 LYS A CA 1
ATOM 756 C C . LYS A 1 97 ? 14.264 1.449 -20.442 1.00 94.38 97 LYS A C 1
ATOM 758 O O . LYS A 1 97 ? 13.253 1.700 -19.788 1.00 94.38 97 LYS A O 1
ATOM 763 N N . ALA A 1 98 ? 14.997 0.361 -20.214 1.00 94.75 98 ALA A N 1
ATOM 764 C CA . ALA A 1 98 ? 14.659 -0.605 -19.171 1.00 94.75 98 ALA A CA 1
ATOM 765 C C . ALA A 1 98 ? 14.698 0.019 -17.772 1.00 94.75 98 ALA A C 1
ATOM 767 O O . ALA A 1 98 ? 13.815 -0.244 -16.954 1.00 94.75 98 ALA A O 1
ATOM 768 N N . ILE A 1 99 ? 15.698 0.859 -17.494 1.00 94.75 99 ILE A N 1
ATOM 769 C CA . ILE A 1 99 ? 15.807 1.591 -16.229 1.00 94.75 99 ILE A CA 1
ATOM 770 C C . ILE A 1 99 ? 14.595 2.504 -16.048 1.00 94.75 99 ILE A C 1
ATOM 772 O O . ILE A 1 99 ? 14.009 2.523 -14.964 1.00 94.75 99 ILE A O 1
ATOM 776 N N . GLN A 1 100 ? 14.181 3.217 -17.099 1.00 93.94 100 GLN A N 1
ATOM 777 C CA . GLN A 1 100 ? 12.985 4.054 -17.061 1.00 93.94 100 GLN A CA 1
ATOM 778 C C . GLN A 1 100 ? 11.725 3.227 -16.771 1.00 93.94 100 GLN A C 1
ATOM 780 O O . GLN A 1 100 ? 10.954 3.593 -15.884 1.00 93.94 100 GLN A O 1
ATOM 785 N N . ASP A 1 101 ? 11.529 2.107 -17.469 1.00 92.44 101 ASP A N 1
ATOM 786 C CA . ASP A 1 101 ? 10.362 1.235 -17.288 1.00 92.44 101 ASP A CA 1
ATOM 787 C C . ASP A 1 101 ? 10.296 0.685 -15.849 1.00 92.44 101 ASP A C 1
ATOM 789 O O . ASP A 1 101 ? 9.253 0.741 -15.192 1.00 92.44 101 ASP A O 1
ATOM 793 N N . ILE A 1 102 ? 11.433 0.237 -15.304 1.00 93.19 102 ILE A N 1
ATOM 794 C CA . ILE A 1 102 ? 11.545 -0.203 -13.904 1.00 93.19 102 ILE A CA 1
ATOM 795 C C . ILE A 1 102 ? 11.295 0.962 -12.937 1.00 93.19 102 ILE A C 1
ATOM 797 O O . ILE A 1 102 ? 10.675 0.774 -11.888 1.00 93.19 102 ILE A O 1
ATOM 801 N N . GLY A 1 103 ? 11.766 2.164 -13.269 1.00 94.88 103 GLY A N 1
ATOM 802 C CA . GLY A 1 103 ? 11.533 3.378 -12.491 1.00 94.88 103 GLY A CA 1
ATOM 803 C C . GLY A 1 103 ? 10.047 3.712 -12.379 1.00 94.88 103 GLY A C 1
ATOM 804 O O . GLY A 1 103 ? 9.556 3.951 -11.274 1.00 94.88 103 GLY A O 1
ATOM 805 N N . VAL A 1 104 ? 9.314 3.642 -13.493 1.00 92.81 104 VAL A N 1
ATOM 806 C CA . VAL A 1 104 ? 7.854 3.824 -13.525 1.00 92.81 104 VAL A CA 1
ATOM 807 C C . VAL A 1 104 ? 7.163 2.763 -12.676 1.00 92.81 104 VAL A C 1
ATOM 809 O O . VAL A 1 104 ? 6.341 3.103 -11.824 1.00 92.81 104 VAL A O 1
ATOM 812 N N . LEU A 1 105 ? 7.536 1.490 -12.830 1.00 92.12 105 LEU A N 1
ATOM 813 C CA . LEU A 1 105 ? 6.962 0.413 -12.025 1.00 92.12 105 LEU A CA 1
ATOM 814 C C . LEU A 1 105 ? 7.200 0.625 -10.522 1.00 92.12 105 LEU A C 1
ATOM 816 O O . LEU A 1 105 ? 6.289 0.435 -9.716 1.00 92.12 105 LEU A O 1
ATOM 820 N N . ARG A 1 106 ? 8.405 1.053 -10.132 1.00 93.50 106 ARG A N 1
ATOM 821 C CA . ARG A 1 106 ? 8.738 1.370 -8.736 1.00 93.50 106 ARG A CA 1
ATOM 822 C C . ARG A 1 106 ? 7.927 2.557 -8.219 1.00 93.50 106 ARG A C 1
ATOM 824 O O . ARG A 1 106 ? 7.474 2.522 -7.077 1.00 93.50 106 ARG A O 1
ATOM 831 N N . GLY A 1 107 ? 7.710 3.573 -9.051 1.00 94.31 107 GLY A N 1
ATOM 832 C CA . GLY A 1 107 ? 6.828 4.697 -8.740 1.00 94.31 107 GLY A CA 1
ATOM 833 C C . GLY A 1 107 ? 5.385 4.248 -8.505 1.00 94.31 107 GLY A C 1
ATOM 834 O O . GLY A 1 107 ? 4.778 4.624 -7.503 1.00 94.31 107 GLY A O 1
ATOM 835 N N . ASN A 1 108 ? 4.866 3.372 -9.366 1.00 91.56 108 ASN A N 1
ATOM 836 C CA . ASN A 1 108 ? 3.525 2.802 -9.231 1.00 91.56 108 ASN A CA 1
ATOM 837 C C . ASN A 1 108 ? 3.388 1.954 -7.958 1.00 91.56 108 ASN A C 1
ATOM 839 O O . ASN A 1 108 ? 2.411 2.107 -7.225 1.00 91.56 108 ASN A O 1
ATOM 843 N N . LEU A 1 109 ? 4.387 1.119 -7.649 1.00 91.31 109 LEU A N 1
ATOM 844 C CA . LEU A 1 109 ? 4.461 0.362 -6.394 1.00 91.31 109 LEU A CA 1
ATOM 845 C C . LEU A 1 109 ? 4.466 1.285 -5.170 1.00 91.31 109 LEU A C 1
ATOM 847 O O . LEU A 1 109 ? 3.694 1.072 -4.236 1.00 91.31 109 LEU A O 1
ATOM 851 N N . GLY A 1 110 ? 5.299 2.329 -5.181 1.00 93.19 110 GLY A N 1
ATOM 852 C CA . GLY A 1 110 ? 5.385 3.295 -4.085 1.00 93.19 110 GLY A CA 1
ATOM 853 C C . GLY A 1 110 ? 4.084 4.076 -3.890 1.00 93.19 110 GLY A C 1
ATOM 854 O O . GLY A 1 110 ? 3.622 4.244 -2.763 1.00 93.19 110 GLY A O 1
ATOM 855 N N . SER A 1 111 ? 3.447 4.492 -4.988 1.00 91.94 111 SER A N 1
ATOM 856 C CA . SER A 1 111 ? 2.126 5.126 -4.969 1.00 91.94 111 SER A CA 1
ATOM 857 C C . SER A 1 111 ? 1.073 4.194 -4.373 1.00 91.94 111 SER A C 1
ATOM 859 O O . SER A 1 111 ? 0.339 4.595 -3.471 1.00 91.94 111 SER A O 1
ATOM 861 N N . PHE A 1 112 ? 1.035 2.930 -4.806 1.00 90.06 112 PHE A N 1
ATOM 862 C CA . PHE A 1 112 ? 0.123 1.932 -4.254 1.00 90.06 112 PHE A CA 1
ATOM 863 C C . PHE A 1 112 ? 0.353 1.725 -2.752 1.00 90.06 112 PHE A C 1
ATOM 865 O O . PHE A 1 112 ? -0.604 1.795 -1.983 1.00 90.06 112 PHE A O 1
ATOM 872 N N . GLN A 1 113 ? 1.601 1.550 -2.311 1.00 90.12 113 GLN A N 1
ATOM 873 C CA . GLN A 1 113 ? 1.946 1.389 -0.897 1.00 90.12 113 GLN A CA 1
ATOM 874 C C . GLN A 1 113 ? 1.496 2.592 -0.056 1.00 90.12 113 GLN A C 1
ATOM 876 O O . GLN A 1 113 ? 0.795 2.420 0.943 1.00 90.12 113 GLN A O 1
ATOM 881 N N . ARG A 1 114 ? 1.842 3.812 -0.474 1.00 91.50 114 ARG A N 1
ATOM 882 C CA . ARG A 1 114 ? 1.513 5.042 0.258 1.00 91.50 114 ARG A CA 1
ATOM 883 C C . ARG A 1 114 ? 0.010 5.329 0.279 1.00 91.50 114 ARG A C 1
ATOM 885 O O . ARG A 1 114 ? -0.550 5.692 1.314 1.00 91.50 114 ARG A O 1
ATOM 892 N N . ASN A 1 115 ? -0.661 5.182 -0.858 1.00 87.69 115 ASN A N 1
ATOM 893 C CA . ASN A 1 115 ? -2.075 5.536 -0.972 1.00 87.69 115 ASN A CA 1
ATOM 894 C C . ASN A 1 115 ? -2.995 4.458 -0.412 1.00 87.69 115 ASN A C 1
ATOM 896 O O . ASN A 1 115 ? -4.078 4.789 0.061 1.00 87.69 115 ASN A O 1
ATOM 900 N N . SER A 1 116 ? -2.571 3.197 -0.434 1.00 86.62 116 SER A N 1
ATOM 901 C CA . SER A 1 116 ? -3.399 2.066 -0.013 1.00 86.62 116 SER A CA 1
ATOM 902 C C . SER A 1 116 ? -3.009 1.585 1.376 1.00 86.62 116 SER A C 1
ATOM 904 O O . SER A 1 116 ? -3.806 1.676 2.302 1.00 86.62 116 SER A O 1
ATOM 906 N N . LEU A 1 117 ? -1.777 1.099 1.546 1.00 87.06 117 LEU A N 1
ATOM 907 C CA . LEU A 1 117 ? -1.356 0.447 2.788 1.00 87.06 117 LEU A CA 1
ATOM 908 C C . LEU A 1 117 ? -1.155 1.459 3.915 1.00 87.06 117 LEU A C 1
ATOM 910 O O . LEU A 1 117 ? -1.660 1.255 5.015 1.00 87.06 117 LEU A O 1
ATOM 914 N N . GLU A 1 118 ? -0.471 2.576 3.656 1.00 89.69 118 GLU A N 1
ATOM 915 C CA . GLU A 1 118 ? -0.252 3.580 4.703 1.00 89.69 118 GLU A CA 1
ATOM 916 C C . GLU A 1 118 ? -1.536 4.331 5.066 1.00 89.69 118 GLU A C 1
ATOM 918 O O . GLU A 1 118 ? -1.748 4.638 6.238 1.00 89.69 118 GLU A O 1
ATOM 923 N N . SER A 1 119 ? -2.405 4.633 4.093 1.00 87.31 119 SER A N 1
ATOM 924 C CA . SER A 1 119 ? -3.703 5.257 4.390 1.00 87.31 119 SER A CA 1
ATOM 925 C C . SER A 1 119 ? -4.580 4.334 5.222 1.00 87.31 119 SER A C 1
ATOM 927 O O . SER A 1 119 ? -5.187 4.769 6.200 1.00 87.31 119 SER A O 1
ATOM 929 N N . ASN A 1 120 ? -4.573 3.045 4.892 1.00 86.88 120 ASN A N 1
ATOM 930 C CA . ASN A 1 120 ? -5.301 2.054 5.641 1.00 86.88 120 ASN A CA 1
ATOM 931 C C . ASN A 1 120 ? -4.757 1.889 7.060 1.00 86.88 120 ASN A C 1
ATOM 933 O O . ASN A 1 120 ? -5.528 1.939 8.013 1.00 86.88 120 ASN A O 1
ATOM 937 N N . LEU A 1 121 ? -3.436 1.802 7.207 1.00 89.25 121 LEU A N 1
ATOM 938 C CA . LEU A 1 121 ? -2.785 1.749 8.510 1.00 89.25 121 LEU A CA 1
ATOM 939 C C . LEU A 1 121 ? -3.147 2.964 9.373 1.00 89.25 121 LEU A C 1
ATOM 941 O O . LEU A 1 121 ? -3.422 2.807 10.561 1.00 89.25 121 LEU A O 1
ATOM 945 N N . ARG A 1 122 ? -3.174 4.173 8.792 1.00 89.94 122 ARG A N 1
ATOM 946 C CA . ARG A 1 122 ? -3.621 5.381 9.506 1.00 89.94 122 ARG A CA 1
ATOM 947 C C . ARG A 1 122 ? -5.073 5.259 9.962 1.00 89.94 122 ARG A C 1
ATOM 949 O O . ARG A 1 122 ? -5.351 5.540 11.122 1.00 89.94 122 ARG A O 1
ATOM 956 N N . ASN A 1 123 ? -5.968 4.796 9.092 1.00 86.62 123 ASN A N 1
ATOM 957 C CA . ASN A 1 123 ? -7.373 4.592 9.449 1.00 86.62 123 ASN A CA 1
ATOM 958 C C . ASN A 1 123 ? -7.529 3.560 10.573 1.00 86.62 123 ASN A C 1
ATOM 960 O O . ASN A 1 123 ? -8.233 3.825 11.540 1.00 86.62 123 ASN A O 1
ATOM 964 N N . LEU A 1 124 ? -6.827 2.425 10.496 1.00 88.38 124 LEU A N 1
ATOM 965 C CA . LEU A 1 124 ? -6.851 1.393 11.535 1.00 88.38 124 LEU A CA 1
ATOM 966 C C . LEU A 1 124 ? -6.323 1.906 12.877 1.00 88.38 124 LEU A C 1
ATOM 968 O O . LEU A 1 124 ? -6.894 1.579 13.911 1.00 88.38 124 LEU A O 1
ATOM 972 N N . ARG A 1 125 ? -5.272 2.736 12.877 1.00 92.12 125 ARG A N 1
ATOM 973 C CA . ARG A 1 125 ? -4.761 3.369 14.103 1.00 92.12 125 ARG A CA 1
ATOM 974 C C . ARG A 1 125 ? -5.795 4.288 14.744 1.00 92.12 125 ARG A C 1
ATOM 976 O O . ARG A 1 125 ? -6.030 4.160 15.937 1.00 92.12 125 ARG A O 1
ATOM 983 N N . ILE A 1 126 ? -6.445 5.143 13.952 1.00 91.56 126 ILE A N 1
ATOM 984 C CA . ILE A 1 126 ? -7.510 6.032 14.442 1.00 91.56 126 ILE A CA 1
ATOM 985 C C . ILE A 1 126 ? -8.683 5.209 14.986 1.00 91.56 126 ILE A C 1
ATOM 987 O O . ILE A 1 126 ? -9.192 5.487 16.067 1.00 91.56 126 ILE A O 1
ATOM 991 N N . SER A 1 127 ? -9.106 4.164 14.269 1.00 90.75 127 SER A N 1
ATOM 992 C CA . SER A 1 127 ? -10.162 3.271 14.750 1.00 90.75 127 SER A CA 1
ATOM 993 C C . SER A 1 127 ? -9.769 2.564 16.048 1.00 90.75 127 SER A C 1
ATOM 995 O O . SER A 1 127 ? -10.594 2.484 16.950 1.00 90.75 127 SER A O 1
ATOM 997 N N . SER A 1 128 ? -8.525 2.094 16.168 1.00 92.56 128 SER A N 1
ATOM 998 C CA . SER A 1 128 ? -8.017 1.474 17.394 1.00 92.56 128 SER A CA 1
ATOM 999 C C . SER A 1 128 ? -8.014 2.455 18.563 1.00 92.56 128 SER A C 1
ATOM 1001 O O . SER A 1 128 ? -8.459 2.094 19.643 1.00 92.56 128 SER A O 1
ATOM 1003 N N . GLU A 1 129 ? -7.557 3.689 18.354 1.00 94.62 129 GLU A N 1
ATOM 1004 C CA . GLU A 1 129 ? -7.555 4.737 19.379 1.00 94.62 129 GLU A CA 1
ATOM 1005 C C . GLU A 1 129 ? -8.980 5.068 19.843 1.00 94.62 129 GLU A C 1
ATOM 1007 O O . GLU A 1 129 ? -9.258 5.101 21.040 1.00 94.62 129 GLU A O 1
ATOM 1012 N N . ASN A 1 130 ? -9.913 5.219 18.900 1.00 93.06 130 ASN A N 1
ATOM 1013 C CA . ASN A 1 130 ? -11.321 5.452 19.213 1.00 93.06 130 ASN A CA 1
ATOM 1014 C C . ASN A 1 130 ? -11.945 4.285 19.994 1.00 93.06 130 ASN A C 1
ATOM 1016 O O . ASN A 1 130 ? -12.720 4.524 20.917 1.00 93.06 130 ASN A O 1
ATOM 1020 N N . LEU A 1 131 ? -11.606 3.038 19.650 1.00 93.81 131 LEU A N 1
ATOM 1021 C CA . LEU A 1 131 ? -12.082 1.855 20.370 1.00 93.81 131 LEU A CA 1
ATOM 1022 C C . LEU A 1 131 ? -11.507 1.782 21.785 1.00 93.81 131 LEU A C 1
ATOM 1024 O O . LEU A 1 131 ? -12.264 1.538 22.716 1.00 93.81 131 LEU A O 1
ATOM 1028 N N . THR A 1 132 ? -10.213 2.049 21.967 1.00 96.00 132 THR A N 1
ATOM 1029 C CA . THR A 1 132 ? -9.590 2.091 23.298 1.00 96.00 132 THR A CA 1
ATOM 1030 C C . THR A 1 132 ? -10.182 3.204 24.164 1.00 96.00 132 THR A C 1
ATOM 1032 O O . THR A 1 132 ? -10.443 2.988 25.344 1.00 96.00 132 THR A O 1
ATOM 1035 N N . ASN A 1 133 ? -10.463 4.378 23.591 1.00 96.50 133 ASN A N 1
ATOM 1036 C CA . ASN A 1 133 ? -11.134 5.462 24.312 1.00 96.50 133 ASN A CA 1
ATOM 1037 C C . ASN A 1 133 ? -12.566 5.077 24.712 1.00 96.50 133 ASN A C 1
ATOM 1039 O O . ASN A 1 133 ? -12.972 5.317 25.847 1.00 96.50 133 ASN A O 1
ATOM 1043 N N . ALA A 1 134 ? -13.322 4.453 23.804 1.00 95.88 134 ALA A N 1
ATOM 1044 C CA . ALA A 1 134 ? -14.663 3.958 24.104 1.00 95.88 134 ALA A CA 1
ATOM 1045 C C . ALA A 1 134 ? -14.640 2.872 25.193 1.00 95.88 134 ALA A C 1
ATOM 1047 O O . ALA A 1 134 ? -15.456 2.909 26.110 1.00 95.88 134 ALA A O 1
ATOM 1048 N N . GLU A 1 135 ? -13.679 1.948 25.133 1.00 95.81 135 GLU A N 1
ATOM 1049 C CA . GLU A 1 135 ? -13.458 0.929 26.160 1.00 95.81 135 GLU A CA 1
ATOM 1050 C C . GLU A 1 135 ? -13.131 1.562 27.519 1.00 95.81 135 GLU A C 1
ATOM 1052 O O . GLU A 1 135 ? -13.724 1.170 28.522 1.00 95.81 135 GLU A O 1
ATOM 1057 N N . SER A 1 136 ? -12.250 2.571 27.561 1.00 96.94 136 SER A N 1
ATOM 1058 C CA . SER A 1 136 ? -11.918 3.289 28.800 1.00 96.94 136 SER A CA 1
ATOM 1059 C C . SER A 1 136 ? -13.151 3.945 29.409 1.00 96.94 136 SER A C 1
ATOM 1061 O O . SER A 1 136 ? -13.386 3.791 30.599 1.00 96.94 136 SER A O 1
ATOM 1063 N N . ILE A 1 137 ? -13.978 4.619 28.601 1.00 95.75 137 ILE A N 1
ATOM 1064 C CA . ILE A 1 137 ? -15.211 5.260 29.082 1.00 95.75 137 ILE A CA 1
ATOM 1065 C C . ILE A 1 137 ? -16.168 4.228 29.684 1.00 95.75 137 ILE A C 1
ATOM 1067 O O . ILE A 1 137 ? -16.728 4.472 30.751 1.00 95.75 137 ILE A O 1
ATOM 1071 N N . ILE A 1 138 ? -16.352 3.083 29.020 1.00 92.88 138 ILE A N 1
ATOM 1072 C CA . ILE A 1 138 ? -17.219 2.011 29.525 1.00 92.88 138 ILE A CA 1
ATOM 1073 C C . ILE A 1 138 ? -16.660 1.472 30.844 1.00 92.88 138 ILE A C 1
ATOM 1075 O O . ILE A 1 138 ? -17.364 1.456 31.849 1.00 92.88 138 ILE A O 1
ATOM 1079 N N . ARG A 1 139 ? -15.372 1.111 30.873 1.00 95.56 139 ARG A N 1
ATOM 1080 C CA . ARG A 1 139 ? -14.734 0.536 32.062 1.00 95.56 139 ARG A CA 1
ATOM 1081 C C . ARG A 1 139 ? -14.724 1.502 33.246 1.00 95.56 139 ARG A C 1
ATOM 1083 O O . ARG A 1 139 ? -14.951 1.077 34.375 1.00 95.56 139 ARG A O 1
ATOM 1090 N N . ASP A 1 140 ? -14.457 2.780 33.003 1.00 95.50 140 ASP A N 1
ATOM 1091 C CA . ASP A 1 140 ? -14.416 3.801 34.048 1.00 95.50 140 ASP A CA 1
ATOM 1092 C C . ASP A 1 140 ? -15.829 4.142 34.548 1.00 95.50 140 ASP A C 1
ATOM 1094 O O . ASP A 1 140 ? -16.010 4.357 35.744 1.00 95.50 140 ASP A O 1
ATOM 1098 N N . SER A 1 141 ? -16.844 4.125 33.675 1.00 92.12 141 SER A N 1
ATOM 1099 C CA . SER A 1 141 ? -18.253 4.261 34.071 1.00 92.12 141 SER A CA 1
ATOM 1100 C C . SER A 1 141 ? -18.703 3.097 34.957 1.00 92.12 141 SER A C 1
ATOM 1102 O O . SER A 1 141 ? -19.297 3.320 36.013 1.00 92.12 141 SER A O 1
ATOM 1104 N N . ASP A 1 142 ? -18.382 1.864 34.564 1.00 93.50 142 ASP A N 1
ATOM 1105 C CA . ASP A 1 142 ? -18.715 0.666 35.338 1.00 93.50 142 ASP A CA 1
ATOM 1106 C C . ASP A 1 142 ? -17.970 0.656 36.683 1.00 93.50 142 ASP A C 1
ATOM 1108 O O . ASP A 1 142 ? -18.559 0.375 37.728 1.00 93.50 142 ASP A O 1
ATOM 1112 N N . MET A 1 143 ? -16.693 1.054 36.695 1.00 93.19 143 MET A N 1
ATOM 1113 C CA . MET A 1 143 ? -15.916 1.206 37.928 1.00 93.19 143 MET A CA 1
ATOM 1114 C C . MET A 1 143 ? -16.493 2.297 38.836 1.00 93.19 143 MET A C 1
ATOM 1116 O O . MET A 1 143 ? -16.563 2.107 40.047 1.00 93.19 143 MET A O 1
ATOM 1120 N N . ALA A 1 144 ? -16.913 3.438 38.287 1.00 93.81 144 ALA A N 1
ATOM 1121 C CA . ALA A 1 144 ? -17.522 4.513 39.064 1.00 93.81 144 ALA A CA 1
ATOM 1122 C C . ALA A 1 144 ? -18.855 4.084 39.699 1.00 93.81 144 ALA A C 1
ATOM 1124 O O . ALA A 1 144 ? -19.127 4.449 40.848 1.00 93.81 144 ALA A O 1
ATOM 1125 N N . ALA A 1 145 ? -19.664 3.294 38.986 1.00 94.50 145 ALA A N 1
ATOM 1126 C CA . ALA A 1 145 ? -20.889 2.708 39.523 1.00 94.50 145 ALA A CA 1
ATOM 1127 C C . ALA A 1 145 ? -20.580 1.751 40.687 1.00 94.50 145 ALA A C 1
ATOM 1129 O O . ALA A 1 145 ? -21.097 1.944 41.789 1.00 94.50 145 ALA A O 1
ATOM 1130 N N . GLU A 1 146 ? -19.651 0.812 40.492 1.00 93.06 146 GLU A N 1
ATOM 1131 C CA . GLU A 1 146 ? -19.261 -0.155 41.525 1.00 93.06 146 GLU A CA 1
ATOM 1132 C C . GLU A 1 146 ? -18.632 0.531 42.749 1.00 93.06 146 GLU A C 1
ATOM 1134 O O . GLU A 1 146 ? -18.935 0.192 43.890 1.00 93.06 146 GLU A O 1
ATOM 1139 N N . MET A 1 147 ? -17.804 1.561 42.544 1.00 92.44 147 MET A N 1
ATOM 1140 C CA . MET A 1 147 ? -17.214 2.352 43.631 1.00 92.44 147 MET A CA 1
ATOM 1141 C C . MET A 1 147 ? -18.265 3.158 44.397 1.00 92.44 147 MET A C 1
ATOM 1143 O O . MET A 1 147 ? -18.135 3.336 45.612 1.00 92.44 147 MET A O 1
ATOM 1147 N N . SER A 1 148 ? -19.316 3.630 43.723 1.00 95.62 148 SER A N 1
ATOM 1148 C CA . SER A 1 148 ? -20.433 4.323 44.373 1.00 95.62 148 SER A CA 1
ATOM 1149 C C . SER A 1 148 ? -21.230 3.364 45.253 1.00 95.62 148 SER A C 1
ATOM 1151 O O . SER A 1 148 ? -21.512 3.688 46.410 1.00 95.62 148 SER A O 1
ATOM 1153 N N . ASP A 1 149 ? -21.526 2.166 44.751 1.00 95.56 149 ASP A N 1
ATOM 1154 C CA . ASP A 1 149 ? -22.227 1.130 45.509 1.00 95.56 149 ASP A CA 1
ATOM 1155 C C . ASP A 1 149 ? -21.374 0.579 46.657 1.00 95.56 149 ASP A C 1
ATOM 1157 O O . ASP A 1 149 ? -21.862 0.454 47.783 1.00 95.56 149 ASP A O 1
ATOM 1161 N N . PHE A 1 150 ? -20.079 0.350 46.435 1.00 96.00 150 PHE A N 1
ATOM 1162 C CA . PHE A 1 150 ? -19.126 -0.002 47.486 1.00 96.00 150 PHE A CA 1
ATOM 1163 C C . PHE A 1 150 ? -19.082 1.067 48.585 1.00 96.00 150 PHE A C 1
ATOM 1165 O O . PHE A 1 150 ? -19.221 0.750 49.768 1.00 96.00 150 PHE A O 1
ATOM 1172 N N . THR A 1 151 ? -18.967 2.346 48.213 1.00 95.38 151 THR A N 1
ATOM 1173 C CA . THR A 1 151 ? -18.960 3.464 49.170 1.00 95.38 151 THR A CA 1
ATOM 1174 C C . THR A 1 151 ? -20.275 3.551 49.941 1.00 95.38 151 THR A C 1
ATOM 1176 O O . THR A 1 151 ? -20.269 3.693 51.164 1.00 95.38 151 THR A O 1
ATOM 1179 N N . LYS A 1 152 ? -21.416 3.413 49.257 1.00 95.50 152 LYS A N 1
ATOM 1180 C CA . LYS A 1 152 ? -22.745 3.383 49.878 1.00 95.50 152 LYS A CA 1
ATOM 1181 C C . LYS A 1 152 ? -22.863 2.239 50.883 1.00 95.50 152 LYS A C 1
ATOM 1183 O O . LYS A 1 152 ? -23.335 2.462 51.996 1.00 95.50 152 LYS A O 1
ATOM 1188 N N . ASN A 1 153 ? -22.402 1.044 50.527 1.00 96.25 153 ASN A N 1
ATOM 1189 C CA . ASN A 1 153 ? -22.394 -0.116 51.415 1.00 96.25 153 ASN A CA 1
ATOM 1190 C C . ASN A 1 153 ? -21.483 0.112 52.628 1.00 96.25 153 ASN A C 1
ATOM 1192 O O . ASN A 1 153 ? -21.880 -0.186 53.753 1.00 96.25 153 ASN A O 1
ATOM 1196 N N . GLN A 1 154 ? -20.310 0.717 52.436 1.00 94.31 154 GLN A N 1
ATOM 1197 C CA . GLN A 1 154 ? -19.403 1.062 53.530 1.00 94.31 154 GLN A CA 1
ATOM 1198 C C . GLN A 1 154 ? -20.031 2.080 54.496 1.00 94.31 154 GLN A C 1
ATOM 1200 O O . GLN A 1 154 ? -19.945 1.911 55.714 1.00 94.31 154 GLN A O 1
ATOM 1205 N N . ILE A 1 155 ? -20.709 3.105 53.964 1.00 92.69 155 ILE A N 1
ATOM 1206 C CA . ILE A 1 155 ? -21.466 4.077 54.763 1.00 92.69 155 ILE A CA 1
ATOM 1207 C C . ILE A 1 155 ? -22.598 3.373 55.511 1.00 92.69 155 ILE A C 1
ATOM 1209 O O . ILE A 1 155 ? -22.735 3.585 56.709 1.00 92.69 155 ILE A O 1
ATOM 1213 N N . LEU A 1 156 ? -23.368 2.494 54.863 1.00 94.25 156 LEU A N 1
ATOM 1214 C CA . LEU A 1 156 ? -24.442 1.736 55.513 1.00 94.25 156 LEU A CA 1
ATOM 1215 C C . LEU A 1 156 ? -23.926 0.849 56.652 1.00 94.25 156 LEU A C 1
ATOM 1217 O O . LEU A 1 156 ? -24.557 0.797 57.704 1.00 94.25 156 LEU A O 1
ATOM 1221 N N . ILE A 1 157 ? -22.776 0.192 56.484 1.00 94.88 157 ILE A N 1
ATOM 1222 C CA . ILE A 1 157 ? -22.149 -0.613 57.542 1.00 94.88 157 ILE A CA 1
ATOM 1223 C C . ILE A 1 157 ? -21.705 0.283 58.707 1.00 94.88 157 ILE A C 1
ATOM 1225 O O . ILE A 1 157 ? -22.003 -0.019 59.863 1.00 94.88 157 ILE A O 1
ATOM 1229 N N . ALA A 1 158 ? -21.035 1.405 58.427 1.00 92.62 158 ALA A N 1
ATOM 1230 C CA . ALA A 1 158 ? -20.592 2.348 59.456 1.00 92.62 158 ALA A CA 1
ATOM 1231 C C . ALA A 1 158 ? -21.771 3.034 60.178 1.00 92.62 158 ALA A C 1
ATOM 1233 O O . ALA A 1 158 ? -21.755 3.192 61.398 1.00 92.62 158 ALA A O 1
ATOM 1234 N N . SER A 1 159 ? -22.830 3.398 59.453 1.00 91.50 159 SER A N 1
ATOM 1235 C CA . SER A 1 159 ? -24.069 3.922 60.028 1.00 91.50 159 SER A CA 1
ATOM 1236 C C . SER A 1 159 ? -24.808 2.852 60.822 1.00 91.50 159 SER A C 1
ATOM 1238 O O . SER A 1 159 ? -25.281 3.145 61.909 1.00 91.50 159 SER A O 1
ATOM 1240 N N . GLY A 1 160 ? -24.868 1.608 60.344 1.00 92.12 160 GLY A N 1
ATOM 1241 C CA . GLY A 1 160 ? -25.489 0.493 61.057 1.00 92.12 160 GLY A CA 1
ATOM 1242 C C . GLY A 1 160 ? -24.803 0.201 62.392 1.00 92.12 160 GLY A C 1
ATOM 1243 O O . GLY A 1 160 ? -25.483 0.028 63.401 1.00 92.12 160 GLY A O 1
ATOM 1244 N N . THR A 1 161 ? -23.467 0.224 62.437 1.00 90.81 161 THR A N 1
ATOM 1245 C CA . THR A 1 161 ? -22.714 0.051 63.691 1.00 90.81 161 THR A CA 1
ATOM 1246 C C . THR A 1 161 ? -22.881 1.242 64.635 1.00 90.81 161 THR A C 1
ATOM 1248 O O . THR A 1 161 ? -23.123 1.035 65.825 1.00 90.81 161 THR A O 1
ATOM 1251 N N . ALA A 1 162 ? -22.840 2.480 64.130 1.00 88.38 162 ALA A N 1
ATOM 1252 C CA . ALA A 1 162 ? -23.085 3.680 64.933 1.00 88.38 162 ALA A CA 1
ATOM 1253 C C . ALA A 1 162 ? -24.531 3.750 65.463 1.00 88.38 162 ALA A C 1
ATOM 1255 O O . ALA A 1 162 ? -24.747 4.054 66.635 1.00 88.38 162 ALA A O 1
ATOM 1256 N N . MET A 1 163 ? -25.525 3.408 64.638 1.00 86.94 163 MET A N 1
ATOM 1257 C CA . MET A 1 163 ? -26.933 3.341 65.038 1.00 86.94 163 MET A CA 1
ATOM 1258 C C . MET A 1 163 ? -27.180 2.212 66.036 1.00 86.94 163 MET A C 1
ATOM 1260 O O . MET A 1 163 ? -27.907 2.424 67.000 1.00 86.94 163 MET A O 1
ATOM 1264 N N . ALA A 1 164 ? -26.551 1.045 65.873 1.00 84.75 164 ALA A N 1
ATOM 1265 C CA . ALA A 1 164 ? -26.612 -0.026 66.866 1.00 84.75 164 ALA A CA 1
ATOM 1266 C C . ALA A 1 164 ? -25.966 0.395 68.197 1.00 84.75 164 ALA A C 1
ATOM 1268 O O . ALA A 1 164 ? -26.501 0.106 69.267 1.00 84.75 164 ALA A O 1
ATOM 1269 N N . ALA A 1 165 ? -24.842 1.117 68.159 1.00 83.12 165 ALA A N 1
ATOM 1270 C CA . ALA A 1 165 ? -24.216 1.669 69.358 1.00 83.12 165 ALA A CA 1
ATOM 1271 C C . ALA A 1 165 ? -25.129 2.696 70.055 1.00 83.12 165 ALA A C 1
ATOM 1273 O O . ALA A 1 165 ? -25.325 2.606 71.268 1.00 83.12 165 ALA A O 1
ATOM 1274 N N . GLN A 1 166 ? -25.754 3.605 69.299 1.00 84.62 166 GLN A N 1
ATOM 1275 C CA . GLN A 1 166 ? -26.710 4.591 69.815 1.00 84.62 166 GLN A CA 1
ATOM 1276 C C . GLN A 1 166 ? -27.975 3.925 70.384 1.00 84.62 166 GLN A C 1
ATOM 1278 O O . GLN A 1 166 ? -28.412 4.250 71.490 1.00 84.62 166 GLN A O 1
ATOM 1283 N N . ALA A 1 167 ? -28.540 2.947 69.674 1.00 82.81 167 ALA A N 1
ATOM 1284 C CA . ALA A 1 167 ? -29.708 2.184 70.108 1.00 82.81 167 ALA A CA 1
ATOM 1285 C C . ALA A 1 167 ? -29.435 1.366 71.375 1.00 82.81 167 ALA A C 1
ATOM 1287 O O . ALA A 1 167 ? -30.344 1.177 72.170 1.00 82.81 167 ALA A O 1
ATOM 1288 N N . ASN A 1 168 ? -28.195 0.928 71.611 1.00 77.12 168 ASN A N 1
ATOM 1289 C CA . ASN A 1 168 ? -27.803 0.267 72.859 1.00 77.12 168 ASN A CA 1
ATOM 1290 C C . ASN A 1 168 ? -27.618 1.239 74.039 1.00 77.12 168 ASN A C 1
ATOM 1292 O O . ASN A 1 168 ? -27.680 0.816 75.196 1.00 77.12 168 ASN A O 1
ATOM 1296 N N . GLN A 1 169 ? -27.378 2.529 73.785 1.00 82.69 169 GLN A N 1
ATOM 1297 C CA . GLN A 1 169 ? -27.255 3.542 74.839 1.00 82.69 169 GLN A CA 1
ATOM 1298 C C . GLN A 1 169 ? -28.621 4.031 75.338 1.00 82.69 169 GLN A C 1
ATOM 1300 O O . GLN A 1 169 ? -28.792 4.207 76.543 1.00 82.69 169 GLN A O 1
ATOM 1305 N N . ILE A 1 170 ? -29.616 4.159 74.453 1.00 79.62 170 ILE A N 1
ATOM 1306 C CA . ILE A 1 170 ?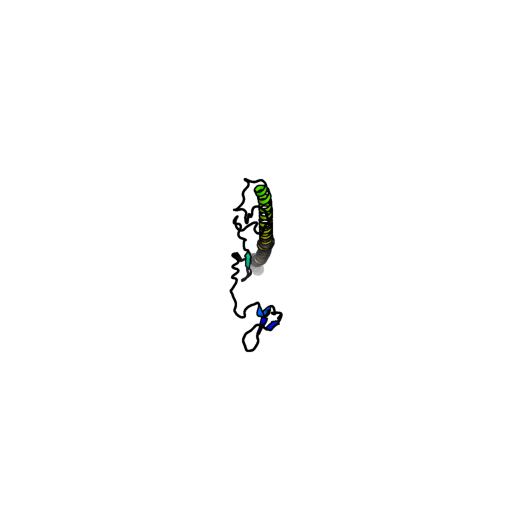 -30.965 4.645 74.799 1.00 79.62 170 ILE A CA 1
ATOM 1307 C C . ILE A 1 170 ? -31.627 3.830 75.940 1.00 79.62 170 ILE A C 1
ATOM 1309 O O . ILE A 1 170 ? -32.057 4.442 76.920 1.00 79.62 170 ILE A O 1
ATOM 1313 N N . PRO A 1 171 ? -31.667 2.479 75.917 1.00 77.50 171 PRO A N 1
ATOM 1314 C CA . PRO A 1 171 ? -32.230 1.676 77.002 1.00 77.50 171 PRO A CA 1
ATOM 1315 C C . PRO A 1 171 ? -31.501 1.867 78.331 1.00 77.50 171 PRO A C 1
ATOM 1317 O O . PRO A 1 171 ? -32.136 1.837 79.380 1.00 77.50 171 PRO A O 1
ATOM 1320 N N . LYS A 1 172 ? -30.178 2.092 78.309 1.00 74.75 172 LYS A N 1
ATOM 1321 C CA . LYS A 1 172 ? -29.383 2.334 79.525 1.00 74.75 172 LYS A CA 1
ATOM 1322 C C . LYS A 1 172 ? -29.730 3.679 80.157 1.00 74.75 172 LYS A C 1
ATOM 1324 O O . LYS A 1 172 ? -29.865 3.754 81.374 1.00 74.75 172 LYS A O 1
ATOM 1329 N N . SER A 1 173 ? -29.928 4.711 79.342 1.00 74.12 173 SER A N 1
ATOM 1330 C CA . SER A 1 173 ? -30.383 6.025 79.807 1.00 74.12 173 SER A CA 1
ATOM 1331 C C . SER A 1 173 ? -31.807 5.972 80.374 1.00 74.12 173 SER A C 1
ATOM 1333 O O . SER A 1 173 ? -32.086 6.592 81.396 1.00 74.12 173 SER A O 1
ATOM 1335 N N . VAL A 1 174 ? -32.699 5.179 79.770 1.00 73.00 174 VAL A N 1
ATOM 1336 C CA . VAL A 1 174 ? -34.057 4.960 80.299 1.00 73.00 174 VAL A CA 1
ATOM 1337 C C . VAL A 1 174 ? -34.027 4.159 81.605 1.00 73.00 174 VAL A C 1
ATOM 1339 O O . VAL A 1 174 ? -34.730 4.515 82.547 1.00 73.00 174 VAL A O 1
ATOM 1342 N N . LEU A 1 175 ? -33.180 3.130 81.718 1.00 71.75 175 LEU A N 1
ATOM 1343 C CA . LEU A 1 175 ? -32.998 2.401 82.979 1.00 71.75 175 LEU A CA 1
ATOM 1344 C C . LEU A 1 175 ? -32.475 3.302 84.102 1.00 71.75 175 LEU A C 1
ATOM 1346 O O . LEU A 1 175 ? -32.898 3.142 85.242 1.00 71.75 175 LEU A O 1
ATOM 1350 N N . GLN A 1 176 ? -31.581 4.248 83.798 1.00 73.75 176 GLN A N 1
ATOM 1351 C CA . GLN A 1 176 ? -31.118 5.232 84.779 1.00 73.75 176 GLN A CA 1
ATOM 1352 C C . GLN A 1 176 ? -32.265 6.121 85.271 1.00 73.75 176 GLN A C 1
ATOM 1354 O O . GLN A 1 176 ? -32.368 6.333 86.473 1.00 73.75 176 GLN A O 1
ATOM 1359 N N . LEU A 1 177 ? -33.156 6.566 84.377 1.00 70.38 177 LEU A N 1
ATOM 1360 C CA . LEU A 1 177 ? -34.327 7.381 84.726 1.00 70.38 177 LEU A CA 1
ATOM 1361 C C . LEU A 1 177 ? -35.379 6.616 85.545 1.00 70.38 177 LEU A C 1
ATOM 1363 O O . LEU A 1 177 ? -35.969 7.182 86.462 1.00 70.38 177 LEU A O 1
ATOM 1367 N N . ILE A 1 178 ? -35.616 5.336 85.239 1.00 70.38 178 ILE A N 1
ATOM 1368 C CA . ILE A 1 178 ? -36.570 4.504 85.993 1.00 70.38 178 ILE A CA 1
ATOM 1369 C C . ILE A 1 178 ? -35.968 4.074 87.340 1.00 70.38 178 ILE A C 1
ATOM 1371 O O . ILE A 1 178 ? -36.666 4.082 88.347 1.00 70.38 178 ILE A O 1
ATOM 1375 N N . GLY A 1 179 ? -34.670 3.759 87.389 1.00 64.88 179 GLY A N 1
ATOM 1376 C CA . GLY A 1 179 ? -33.979 3.386 88.626 1.00 64.88 179 GLY A CA 1
ATOM 1377 C C . GLY A 1 179 ? -33.795 4.549 89.605 1.00 64.88 179 GLY A C 1
ATOM 1378 O O . GLY A 1 179 ? -33.860 4.338 90.815 1.00 64.88 179 GLY A O 1
ATOM 1379 N N . SER A 1 180 ? -33.621 5.779 89.106 1.00 58.34 180 SER A N 1
ATOM 1380 C CA . SER A 1 180 ? -33.490 6.983 89.939 1.00 58.34 180 SER A CA 1
ATOM 1381 C C . SER A 1 180 ? -34.806 7.480 90.540 1.00 58.34 180 SER A C 1
ATOM 1383 O O . SER A 1 180 ? -34.769 8.350 91.397 1.00 58.34 180 SER A O 1
ATOM 1385 N N . VAL A 1 181 ? -35.960 6.974 90.087 1.00 53.91 181 VAL A N 1
ATOM 1386 C CA . VAL A 1 181 ? -37.286 7.355 90.616 1.00 53.91 181 VAL A CA 1
ATOM 1387 C C . VAL A 1 181 ? -37.766 6.426 91.746 1.00 53.91 181 VAL A C 1
ATOM 1389 O O . VAL A 1 181 ? -38.814 6.660 92.340 1.00 53.91 181 VAL A O 1
ATOM 1392 N N . THR A 1 182 ? -37.001 5.371 92.049 1.00 50.19 182 THR A N 1
ATOM 1393 C CA . THR A 1 182 ? -37.302 4.352 93.076 1.00 50.19 182 THR A CA 1
ATOM 1394 C C . THR A 1 182 ? -36.437 4.439 94.347 1.00 50.19 182 THR A C 1
ATOM 1396 O O . THR A 1 182 ? -36.433 3.497 95.138 1.00 50.19 182 THR A O 1
ATOM 1399 N N . GLN A 1 183 ? -35.735 5.553 94.577 1.00 45.44 183 GLN A N 1
ATOM 1400 C CA . GLN A 1 183 ? -35.199 5.947 95.892 1.00 45.44 183 GLN A CA 1
ATOM 1401 C C . GLN A 1 183 ? -35.785 7.297 96.294 1.00 45.44 183 GLN A C 1
ATOM 1403 O O . GLN A 1 183 ? -36.024 7.476 97.507 1.00 45.44 183 GLN A O 1
#

Secondary structure (DSSP, 8-state):
-EEEE-TTS-EEEEE-----HHHHS-SS----------PEEEE-SSSTT-EEEE-----STTTSSTT---SS---STTS---SSHHHHHHHHHHHHHHHHHHHHHHHHHHHHIIIIIIHHHHHHHHHHHHHHHHHHHHHHHHHHHHHHHHHHHHHHHHHHHHHHHHHHHHHHHHHHHHHTT--

pLDDT: mean 83.68, std 12.45, range [45.44, 96.94]

Radius of gyration: 45.93 Å; chains: 1; bounding box: 68×19×166 Å

Foldseek 3Di:
DDFDADPVRHGPDDDDDPDDVVNVPDPDDPDDDDPDFPWDWDQLDPDPPNIDTDGADDLPQQRFLAPDDFPQPDGGNVRQDPPDPRSVVSNVNSVVRRVVVVVVRVVVVVCCCVVGVVVSVVVVVVVVVVVVVVVCVVVVVVVVVVVVVVVVVVVVVVVVVVVVVVVVVVVVVVCVVVVVVPD